Protein AF-A0A354Q7V8-F1 (afdb_monomer_lite)

Secondary structure (DSSP, 8-state):
-----PPP----EEEEEEE-TTT--EEEEEEETTT--EEEES--GGGHHHHGGG--

Foldseek 3Di:
DPPCPPDPPDFDWDWDWDADPVVRDIKIWIAGPPVRDTDIDPDDPVCVVVVVVSVD

Sequence (56 aa):
MTNSMAKPNQPKLVFRQFFDKDTGTYTYFLFDSETMEGLIIDPVKEQFGLSLQFIE

Radius of gyration: 16.34 Å; chains: 1; bounding box: 22×16×58 Å

Structure (mmCIF, N/CA/C/O backbone):
data_AF-A0A354Q7V8-F1
#
_entry.id   AF-A0A354Q7V8-F1
#
loop_
_atom_site.group_PDB
_atom_site.id
_atom_site.type_symbol
_atom_site.label_atom_id
_atom_site.label_alt_id
_atom_site.label_comp_id
_atom_site.label_asym_id
_atom_site.label_entity_id
_atom_site.label_seq_id
_atom_site.pdbx_PDB_ins_code
_atom_site.Cartn_x
_atom_site.Cartn_y
_atom_site.Cartn_z
_atom_site.occupancy
_atom_site.B_iso_or_equiv
_atom_site.auth_seq_id
_atom_site.auth_comp_id
_atom_site.auth_asym_id
_atom_site.auth_atom_id
_atom_site.pdbx_PDB_model_num
ATOM 1 N N . MET A 1 1 ? -0.865 3.213 44.685 1.00 43.53 1 MET A N 1
ATOM 2 C CA . MET A 1 1 ? -2.020 2.840 43.843 1.00 43.53 1 MET A CA 1
ATOM 3 C C . MET A 1 1 ? -1.923 3.633 42.548 1.00 43.53 1 MET A C 1
ATOM 5 O O . MET A 1 1 ? -2.445 4.735 42.472 1.00 43.53 1 MET A O 1
ATOM 9 N N . THR A 1 2 ? -1.160 3.154 41.567 1.00 48.69 2 THR A N 1
ATOM 10 C CA . THR A 1 2 ? -1.143 3.763 40.232 1.00 48.69 2 THR A CA 1
ATOM 11 C C . THR A 1 2 ? -2.202 3.046 39.415 1.00 48.69 2 THR A C 1
ATOM 13 O O . THR A 1 2 ? -2.060 1.874 39.080 1.00 48.69 2 THR A O 1
ATOM 16 N N . ASN A 1 3 ? -3.320 3.729 39.183 1.00 48.62 3 ASN A N 1
ATOM 17 C CA . ASN A 1 3 ? -4.381 3.228 38.331 1.00 48.62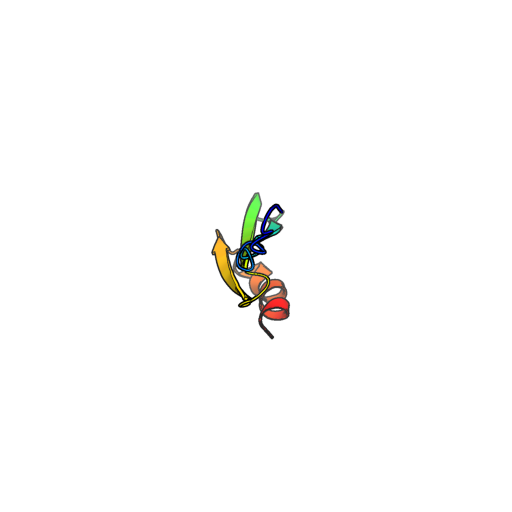 3 ASN A CA 1
ATOM 18 C C . ASN A 1 3 ? -3.815 3.147 36.907 1.00 48.62 3 ASN A C 1
ATOM 20 O O . ASN A 1 3 ? -3.718 4.157 36.212 1.00 48.62 3 ASN A O 1
ATOM 24 N N . SER A 1 4 ? -3.365 1.958 36.505 1.00 59.50 4 SER A N 1
ATOM 25 C CA . SER A 1 4 ? -3.044 1.644 35.118 1.00 59.50 4 SER A CA 1
ATOM 26 C C . SER A 1 4 ? -4.365 1.613 34.360 1.00 59.50 4 SER A C 1
ATOM 28 O O . SER A 1 4 ? -4.937 0.547 34.145 1.00 59.50 4 SER A O 1
ATOM 30 N N . MET A 1 5 ? -4.876 2.788 33.982 1.00 59.88 5 MET A N 1
ATOM 31 C CA . MET A 1 5 ? -5.792 2.864 32.852 1.00 59.88 5 MET A CA 1
ATOM 32 C C . MET A 1 5 ? -5.032 2.250 31.683 1.00 59.88 5 MET A C 1
ATOM 34 O O . MET A 1 5 ? -4.072 2.842 31.186 1.00 59.88 5 MET A O 1
ATOM 38 N N . ALA A 1 6 ? -5.393 1.017 31.322 1.00 58.97 6 ALA A N 1
ATOM 39 C CA . ALA A 1 6 ? -4.937 0.403 30.091 1.00 58.97 6 ALA A CA 1
ATOM 40 C C . ALA A 1 6 ? -5.169 1.440 28.991 1.00 58.97 6 ALA A C 1
ATOM 42 O O . ALA A 1 6 ? -6.288 1.942 28.848 1.00 58.97 6 ALA A O 1
ATOM 43 N N . LYS A 1 7 ? -4.095 1.850 28.301 1.00 60.88 7 LYS A N 1
ATOM 44 C CA . LYS A 1 7 ? -4.227 2.760 27.162 1.00 60.88 7 LYS A CA 1
ATOM 45 C C . LYS A 1 7 ? -5.308 2.165 26.254 1.00 60.88 7 LYS A C 1
ATOM 47 O O . LYS A 1 7 ? -5.240 0.957 26.013 1.00 60.88 7 LYS A O 1
ATOM 52 N N . PRO A 1 8 ? -6.295 2.956 25.793 1.00 60.75 8 PRO A N 1
ATOM 53 C CA . PRO A 1 8 ? -7.249 2.462 24.808 1.00 60.75 8 PRO A CA 1
ATOM 54 C C . PRO A 1 8 ? -6.452 1.827 23.671 1.00 60.75 8 PRO A C 1
ATOM 56 O O . PRO A 1 8 ? -5.400 2.378 23.318 1.00 60.75 8 PRO A O 1
ATOM 59 N N . ASN A 1 9 ? -6.906 0.655 23.212 1.00 67.12 9 ASN A N 1
ATOM 60 C CA . ASN A 1 9 ? -6.222 -0.186 22.230 1.00 67.12 9 ASN A CA 1
ATOM 61 C C . ASN A 1 9 ? -5.656 0.720 21.133 1.00 67.12 9 ASN A C 1
ATOM 63 O O . ASN A 1 9 ? -6.408 1.411 20.447 1.00 67.12 9 ASN A O 1
ATOM 67 N N . GLN A 1 10 ? -4.333 0.892 21.121 1.00 70.69 10 GLN A N 1
ATOM 68 C CA . GLN A 1 10 ? -3.718 1.831 20.195 1.00 70.69 10 GLN A CA 1
ATOM 69 C C . GLN A 1 10 ? -3.731 1.143 18.837 1.00 70.69 10 GLN A C 1
ATOM 71 O O . GLN A 1 10 ? -3.164 0.049 18.759 1.00 70.69 10 GLN A O 1
ATOM 76 N N . PRO A 1 11 ? -4.326 1.756 17.800 1.00 69.75 11 PRO A N 1
ATOM 77 C CA . PRO A 1 11 ? -4.377 1.151 16.482 1.00 69.75 11 PRO A CA 1
ATOM 78 C C . PRO A 1 11 ? -2.954 0.816 16.049 1.00 69.75 11 PRO A C 1
ATOM 80 O O . PRO A 1 11 ? -2.061 1.674 16.017 1.00 69.75 11 PRO A O 1
ATOM 83 N N . LYS A 1 12 ? -2.707 -0.469 15.810 1.00 89.56 12 LYS A N 1
ATOM 84 C CA . LYS A 1 12 ? -1.374 -0.952 15.474 1.00 89.56 12 LYS A CA 1
ATOM 85 C C . LYS A 1 12 ? -1.219 -0.877 13.964 1.00 89.56 12 LYS A C 1
ATOM 87 O O . LYS A 1 12 ? -1.672 -1.751 13.230 1.00 89.56 12 LYS A O 1
ATOM 92 N N . LEU A 1 13 ? -0.544 0.182 13.520 1.00 93.25 13 LEU A N 1
ATOM 93 C CA . LEU A 1 13 ? -0.180 0.367 12.120 1.00 93.25 13 LEU A CA 1
ATOM 94 C C . LEU A 1 13 ? 0.705 -0.792 11.643 1.00 93.25 13 LEU A C 1
ATOM 96 O O . LEU A 1 13 ? 1.800 -1.021 12.166 1.00 93.25 13 LEU A O 1
ATOM 100 N N . VAL A 1 14 ? 0.245 -1.487 10.611 1.00 94.25 14 VAL A N 1
ATOM 101 C CA . VAL A 1 14 ? 1.029 -2.445 9.839 1.00 94.25 14 VAL A CA 1
ATOM 102 C C . VAL A 1 14 ? 1.581 -1.739 8.612 1.00 94.25 14 VAL A C 1
ATOM 104 O O . VAL A 1 14 ? 0.850 -1.084 7.873 1.00 94.25 14 VAL A O 1
ATOM 107 N N . PHE A 1 15 ? 2.884 -1.898 8.395 1.00 95.06 15 PHE A N 1
ATOM 108 C CA . PHE A 1 15 ? 3.606 -1.333 7.263 1.00 95.06 15 PHE A CA 1
ATOM 109 C C . PHE A 1 15 ? 4.270 -2.449 6.457 1.00 95.06 15 PHE A C 1
ATOM 111 O O . PHE A 1 15 ? 4.989 -3.282 7.017 1.00 95.06 15 PHE A O 1
ATOM 118 N N . ARG A 1 16 ? 4.053 -2.454 5.139 1.00 93.44 16 ARG A N 1
ATOM 119 C CA . ARG A 1 16 ? 4.779 -3.314 4.195 1.00 93.44 16 ARG A CA 1
ATOM 120 C C . ARG A 1 16 ? 5.242 -2.501 2.994 1.00 93.44 16 ARG A C 1
ATOM 122 O O . ARG A 1 16 ? 4.504 -1.656 2.494 1.00 93.44 16 ARG A O 1
ATOM 129 N N . GLN A 1 17 ? 6.451 -2.794 2.528 1.00 93.88 17 GLN A N 1
ATOM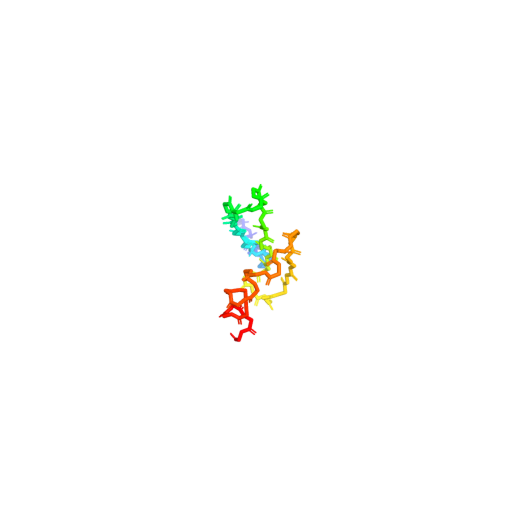 130 C CA . GLN A 1 17 ? 7.043 -2.194 1.338 1.00 93.88 17 GLN A CA 1
ATOM 131 C C . GLN A 1 17 ? 7.292 -3.278 0.294 1.00 93.88 17 GLN A C 1
ATOM 133 O O . GLN A 1 17 ? 7.802 -4.353 0.616 1.00 93.88 17 GLN A O 1
ATOM 138 N N . PHE A 1 18 ? 6.983 -2.953 -0.954 1.00 91.50 18 PHE A N 1
ATOM 139 C CA . PHE A 1 18 ? 7.268 -3.768 -2.123 1.00 91.50 18 PHE A CA 1
ATOM 140 C C . PHE A 1 18 ? 8.117 -2.962 -3.098 1.00 91.50 18 PHE A C 1
ATOM 142 O O . PHE A 1 18 ? 7.969 -1.744 -3.193 1.00 91.50 18 PHE A O 1
ATOM 149 N N . PHE A 1 19 ? 9.023 -3.642 -3.795 1.00 91.88 19 PHE A N 1
ATOM 150 C CA . PHE A 1 19 ? 9.851 -3.041 -4.832 1.00 91.88 19 PHE A CA 1
ATOM 151 C C . PHE A 1 19 ? 9.582 -3.738 -6.158 1.00 91.88 19 PHE A C 1
ATOM 153 O O . PHE A 1 19 ? 9.794 -4.948 -6.278 1.00 91.88 19 PHE A O 1
ATOM 160 N N . ASP A 1 20 ? 9.134 -2.967 -7.141 1.00 91.75 20 ASP A N 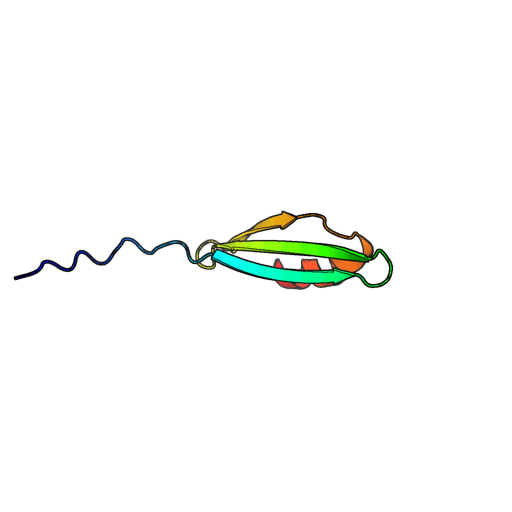1
ATOM 161 C CA . ASP A 1 20 ? 9.051 -3.397 -8.526 1.00 91.75 20 ASP A CA 1
ATOM 162 C C . ASP A 1 20 ? 10.383 -3.129 -9.234 1.00 91.75 20 ASP A C 1
ATOM 164 O O . ASP A 1 20 ? 10.849 -1.992 -9.309 1.00 91.75 20 ASP A O 1
ATOM 168 N N . LYS A 1 21 ? 11.022 -4.190 -9.733 1.00 91.44 21 LYS A N 1
ATOM 169 C CA . LYS A 1 21 ? 12.321 -4.086 -10.413 1.00 91.44 21 LYS A CA 1
ATOM 170 C C . LYS A 1 21 ? 12.206 -3.570 -11.843 1.00 91.44 21 LYS A C 1
ATOM 172 O O . LYS A 1 21 ? 13.187 -3.026 -12.343 1.00 91.44 21 LYS A O 1
ATOM 177 N N . ASP A 1 22 ? 11.057 -3.755 -12.481 1.00 91.38 22 ASP A N 1
ATOM 178 C CA . ASP A 1 22 ? 10.855 -3.423 -13.888 1.00 91.38 22 ASP A CA 1
ATOM 179 C C . ASP A 1 22 ? 10.608 -1.916 -14.053 1.00 91.38 22 ASP A C 1
ATOM 181 O O . ASP A 1 22 ? 11.105 -1.300 -14.995 1.00 91.38 22 ASP A O 1
ATOM 185 N N . THR A 1 23 ? 9.912 -1.296 -13.096 1.00 91.62 23 THR A N 1
ATOM 186 C CA . THR A 1 23 ? 9.616 0.142 -13.057 1.00 91.62 23 THR A CA 1
ATOM 187 C C . THR A 1 23 ? 10.497 0.919 -12.078 1.00 91.62 23 THR A C 1
ATOM 189 O O . THR A 1 23 ? 10.539 2.148 -12.133 1.00 91.62 23 THR A O 1
ATOM 192 N N . GLY A 1 24 ? 11.194 0.234 -11.166 1.00 94.31 24 GLY A N 1
ATOM 193 C CA . GLY A 1 24 ? 11.947 0.873 -10.084 1.00 94.31 24 GLY A CA 1
ATOM 194 C C . GLY A 1 24 ? 11.050 1.553 -9.042 1.00 94.31 24 GLY A C 1
ATOM 195 O O . GLY A 1 24 ? 11.501 2.460 -8.341 1.00 94.31 24 GLY A O 1
ATOM 196 N N . THR A 1 25 ? 9.778 1.158 -8.955 1.00 94.06 25 THR A N 1
ATOM 197 C CA . THR A 1 25 ? 8.782 1.776 -8.071 1.00 94.06 25 THR A CA 1
ATOM 198 C C . THR A 1 25 ? 8.742 1.078 -6.715 1.00 94.06 25 THR A C 1
ATOM 200 O O . THR A 1 25 ? 8.780 -0.149 -6.626 1.00 94.06 25 THR A O 1
ATOM 203 N N . TYR A 1 26 ? 8.619 1.867 -5.647 1.00 95.06 26 TYR A N 1
ATOM 204 C CA . TYR A 1 26 ? 8.277 1.356 -4.324 1.00 95.06 26 TYR A CA 1
ATOM 205 C C . TYR A 1 26 ? 6.783 1.535 -4.063 1.00 95.06 26 TYR A C 1
ATOM 207 O O . TYR A 1 26 ? 6.290 2.658 -4.090 1.00 95.06 26 TYR A O 1
ATOM 215 N N . THR A 1 27 ? 6.094 0.442 -3.750 1.00 94.06 27 THR A N 1
ATOM 216 C CA . THR A 1 27 ? 4.685 0.446 -3.339 1.00 94.06 27 THR A CA 1
ATOM 217 C C . THR A 1 27 ? 4.598 0.215 -1.832 1.00 94.06 27 THR A C 1
ATOM 219 O O . THR A 1 27 ? 5.294 -0.648 -1.287 1.00 94.06 27 THR A O 1
ATOM 222 N N . TYR A 1 28 ? 3.727 0.959 -1.146 1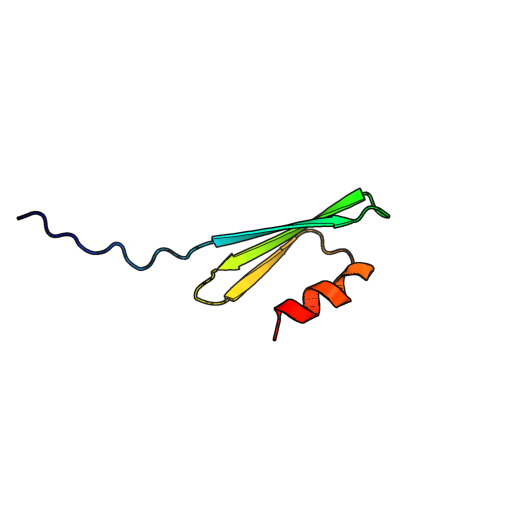.00 94.44 28 TYR A N 1
ATOM 223 C CA . TYR A 1 28 ? 3.561 0.867 0.309 1.00 94.44 28 TYR A CA 1
ATOM 224 C C . TYR A 1 28 ? 2.147 0.473 0.694 1.00 94.44 28 TYR A C 1
ATOM 226 O O . TYR A 1 28 ? 1.183 1.046 0.193 1.00 94.44 28 TYR A O 1
ATOM 234 N N . PHE A 1 29 ? 2.031 -0.478 1.617 1.00 93.44 29 PHE A N 1
ATOM 235 C CA . PHE A 1 29 ? 0.767 -0.885 2.221 1.00 93.44 29 PHE A CA 1
ATOM 236 C C . PHE A 1 29 ? 0.770 -0.430 3.673 1.00 93.44 29 PHE A C 1
ATOM 238 O O . PHE A 1 29 ? 1.689 -0.761 4.432 1.00 93.44 29 PHE A O 1
ATOM 245 N N . LEU A 1 30 ? -0.258 0.328 4.040 1.00 94.88 30 LEU A N 1
ATOM 246 C CA . LEU A 1 30 ? -0.465 0.844 5.384 1.00 94.88 30 LEU A CA 1
ATOM 247 C C . LEU A 1 30 ? -1.880 0.487 5.809 1.00 94.88 30 LEU A C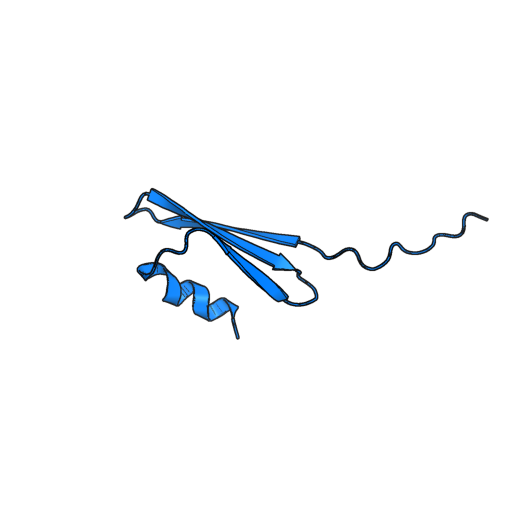 1
ATOM 249 O O . LEU A 1 30 ? -2.826 0.892 5.141 1.00 94.88 30 LEU A O 1
ATOM 253 N N . PHE A 1 31 ? -2.028 -0.253 6.901 1.00 94.38 31 PHE A N 1
ATOM 254 C CA . PHE A 1 31 ? -3.346 -0.599 7.428 1.00 94.38 31 PHE A CA 1
ATOM 255 C C . PHE A 1 31 ? -3.326 -0.754 8.944 1.00 94.38 31 PHE A C 1
ATOM 257 O O . PHE A 1 31 ? -2.288 -1.050 9.538 1.00 94.38 31 PHE A O 1
ATOM 264 N N . ASP A 1 32 ? -4.473 -0.538 9.570 1.00 93.25 32 ASP A N 1
ATOM 265 C CA . ASP A 1 32 ? -4.696 -0.857 10.975 1.00 93.25 32 ASP A CA 1
ATOM 266 C C . ASP A 1 32 ? -4.865 -2.375 11.133 1.00 93.25 32 ASP A C 1
ATOM 268 O O . ASP A 1 32 ? -5.702 -2.978 10.467 1.00 93.25 32 ASP A O 1
ATOM 272 N N . SER A 1 33 ? -4.082 -3.021 12.003 1.00 89.62 33 SER A N 1
ATOM 273 C CA . SER A 1 33 ? -4.208 -4.470 12.216 1.00 89.62 33 SER A CA 1
ATOM 274 C C . SER A 1 33 ? -5.523 -4.911 12.866 1.00 89.62 33 SER A C 1
ATOM 276 O O . SER A 1 33 ? -5.802 -6.105 12.880 1.00 89.62 33 SER A O 1
ATOM 278 N N . GLU A 1 34 ? -6.273 -3.992 13.477 1.00 90.50 34 GLU A N 1
ATOM 279 C CA . GLU A 1 34 ? -7.531 -4.296 14.163 1.00 90.50 34 GLU A CA 1
ATOM 280 C C . GLU A 1 34 ? -8.733 -4.159 13.233 1.00 90.50 34 GLU A C 1
ATOM 282 O O . GLU A 1 34 ? -9.554 -5.072 13.163 1.00 90.50 34 GLU A O 1
ATOM 287 N N . THR A 1 35 ? -8.839 -3.041 12.509 1.00 90.94 35 THR A N 1
ATOM 288 C CA . THR A 1 35 ? -9.967 -2.792 11.594 1.00 90.94 35 THR A CA 1
ATOM 289 C C . THR A 1 35 ? -9.713 -3.303 10.181 1.00 90.94 35 THR A C 1
ATOM 291 O O . THR A 1 35 ? -10.657 -3.428 9.406 1.00 90.94 35 THR A O 1
ATOM 294 N N . MET A 1 36 ? -8.451 -3.591 9.838 1.00 89.69 36 MET A N 1
ATOM 295 C CA . MET A 1 36 ? -7.986 -3.890 8.479 1.00 89.69 36 MET A CA 1
ATOM 296 C C . MET A 1 36 ? -8.232 -2.753 7.475 1.00 89.69 36 MET A C 1
ATOM 298 O O . MET A 1 36 ? -7.995 -2.917 6.278 1.00 89.69 36 MET A O 1
ATOM 302 N N . GLU A 1 37 ? -8.650 -1.576 7.945 1.00 93.50 37 GLU A N 1
ATOM 303 C CA . GLU A 1 37 ? -8.770 -0.388 7.112 1.00 93.50 37 GLU A CA 1
ATOM 304 C C . GLU A 1 37 ? -7.380 0.152 6.791 1.00 93.50 37 GLU A C 1
ATOM 306 O O . GLU A 1 37 ? -6.500 0.262 7.651 1.00 93.50 37 GLU A O 1
ATOM 311 N N . GLY A 1 38 ? -7.173 0.500 5.527 1.00 92.19 38 GLY A N 1
ATOM 312 C CA . GLY A 1 38 ? -5.867 0.910 5.056 1.00 92.19 38 GLY A CA 1
ATOM 313 C C . GLY A 1 38 ? -5.883 1.490 3.658 1.00 92.19 38 GLY A C 1
ATOM 314 O O . GLY A 1 38 ? -6.930 1.704 3.047 1.00 92.19 38 GLY A O 1
ATOM 315 N N . LEU A 1 39 ? -4.683 1.758 3.160 1.00 94.25 39 LEU A N 1
ATOM 316 C CA . LEU A 1 39 ? -4.448 2.310 1.839 1.00 94.25 39 LEU A CA 1
ATOM 317 C C . LEU A 1 39 ? -3.185 1.724 1.214 1.00 94.25 39 LEU A C 1
ATOM 319 O O . LEU A 1 39 ? -2.297 1.200 1.896 1.00 94.25 39 LEU A O 1
ATOM 323 N N . ILE A 1 40 ? -3.110 1.865 -0.106 1.00 93.69 40 ILE A N 1
ATOM 324 C CA . ILE A 1 40 ? -1.943 1.514 -0.906 1.00 93.69 40 ILE A CA 1
ATOM 325 C C . ILE A 1 40 ? -1.420 2.790 -1.569 1.00 93.69 40 ILE A C 1
ATOM 327 O O . ILE A 1 40 ? -2.193 3.528 -2.180 1.00 93.69 40 ILE A O 1
ATOM 331 N N . ILE A 1 41 ? -0.118 3.046 -1.451 1.00 95.19 41 ILE A N 1
ATOM 332 C CA . ILE A 1 41 ? 0.568 4.195 -2.064 1.00 95.19 41 ILE A CA 1
ATOM 333 C C . ILE A 1 41 ? 1.369 3.715 -3.271 1.00 95.19 41 ILE A C 1
ATOM 335 O O . ILE A 1 41 ? 2.075 2.711 -3.169 1.00 95.19 41 ILE A O 1
ATOM 339 N N . ASP A 1 42 ? 1.266 4.458 -4.376 1.00 94.50 42 ASP A N 1
ATOM 340 C CA . ASP A 1 42 ? 1.931 4.205 -5.660 1.00 94.50 42 ASP A CA 1
ATOM 341 C C . ASP A 1 42 ? 1.811 2.746 -6.128 1.00 94.50 42 ASP A C 1
ATOM 343 O O . ASP A 1 42 ? 2.812 2.038 -6.285 1.00 94.50 42 ASP A O 1
ATOM 347 N N . PRO A 1 43 ? 0.575 2.247 -6.313 1.00 91.50 43 PRO A N 1
ATOM 348 C CA . PRO A 1 43 ? 0.369 0.862 -6.686 1.00 91.50 43 PRO A CA 1
ATOM 349 C C . PRO A 1 43 ? 0.764 0.637 -8.157 1.00 91.50 43 PRO A C 1
ATOM 351 O O . PRO A 1 43 ? 0.310 1.349 -9.055 1.00 91.50 43 PRO A O 1
ATOM 354 N N . VAL A 1 44 ? 1.577 -0.390 -8.417 1.00 90.12 44 VAL A N 1
ATOM 355 C CA . VAL A 1 44 ? 1.956 -0.815 -9.777 1.00 90.12 44 VAL A CA 1
ATOM 356 C C . VAL A 1 44 ? 0.951 -1.846 -10.284 1.00 90.12 44 VAL A C 1
ATOM 358 O O . VAL A 1 44 ? 0.799 -2.904 -9.675 1.00 90.12 44 VAL A O 1
ATOM 361 N N . LYS A 1 45 ? 0.249 -1.548 -11.386 1.00 84.81 45 LYS A N 1
ATOM 362 C CA . LYS A 1 45 ? -0.898 -2.327 -11.897 1.00 84.81 45 LYS A CA 1
ATOM 363 C C . LYS A 1 45 ? -0.589 -3.814 -12.075 1.00 84.81 45 LYS A C 1
ATOM 365 O O . LYS A 1 45 ? -1.403 -4.667 -11.731 1.00 84.81 45 LYS A O 1
ATOM 370 N N . GLU A 1 46 ? 0.590 -4.123 -12.585 1.00 82.56 46 GLU A N 1
ATOM 371 C CA . GLU A 1 46 ? 1.068 -5.472 -12.879 1.00 82.56 46 GLU A CA 1
ATOM 372 C C . GLU A 1 46 ? 1.238 -6.309 -11.599 1.00 82.56 46 GLU A C 1
ATOM 374 O O . GLU A 1 46 ? 1.118 -7.533 -11.634 1.00 82.56 46 GLU A O 1
ATOM 379 N N . GLN A 1 47 ? 1.417 -5.654 -10.448 1.00 75.94 47 GLN A N 1
ATOM 380 C CA . GLN A 1 47 ? 1.522 -6.288 -9.135 1.00 75.94 47 GLN A CA 1
ATOM 381 C C . GLN A 1 47 ? 0.174 -6.426 -8.408 1.00 75.94 47 GLN A C 1
ATOM 383 O O . GLN A 1 47 ? 0.123 -7.026 -7.335 1.00 75.94 47 GLN A O 1
ATOM 388 N N . PHE A 1 48 ? -0.944 -5.949 -8.976 1.00 73.06 48 PHE A N 1
ATOM 389 C CA . PHE A 1 48 ? -2.255 -6.006 -8.303 1.00 73.06 48 PHE A CA 1
ATOM 390 C C . PHE A 1 48 ? -2.719 -7.441 -8.042 1.00 73.06 48 PHE A C 1
ATOM 392 O O . PHE A 1 48 ? -3.446 -7.679 -7.082 1.00 73.06 48 PHE A O 1
ATOM 399 N N . GLY A 1 49 ? -2.272 -8.405 -8.853 1.00 65.56 49 GLY A N 1
ATOM 400 C CA . GLY A 1 49 ? -2.539 -9.824 -8.612 1.00 65.56 49 GLY A CA 1
ATOM 401 C C . GLY A 1 49 ? -1.962 -10.334 -7.285 1.00 65.56 49 GLY A C 1
ATOM 402 O O . GLY A 1 49 ? -2.554 -11.216 -6.671 1.00 65.56 49 GLY A O 1
ATOM 403 N N . LEU A 1 50 ? -0.854 -9.751 -6.808 1.00 60.56 50 LEU A N 1
ATOM 404 C CA . LEU A 1 50 ? -0.303 -10.011 -5.473 1.00 60.56 50 LEU A CA 1
ATOM 405 C C . LEU A 1 50 ? -1.085 -9.247 -4.395 1.00 60.56 50 LEU A C 1
ATOM 407 O O . LEU A 1 50 ? -1.306 -9.775 -3.311 1.00 60.56 50 LEU A O 1
ATOM 411 N N . SER A 1 51 ? -1.542 -8.028 -4.700 1.00 54.69 51 SER A N 1
ATOM 412 C CA . SER A 1 51 ? -2.318 -7.175 -3.788 1.00 54.69 51 SER A CA 1
ATOM 413 C C . SER A 1 51 ? -3.692 -7.757 -3.437 1.00 54.69 51 SER A C 1
ATOM 415 O O . SER A 1 51 ? -4.107 -7.682 -2.284 1.00 54.69 51 SER A O 1
ATOM 417 N N . LEU A 1 52 ? -4.388 -8.358 -4.409 1.00 57.91 52 LEU A N 1
ATOM 418 C CA . LEU A 1 52 ? -5.727 -8.935 -4.222 1.00 57.91 52 LEU A CA 1
ATOM 419 C C . LEU A 1 52 ? -5.741 -10.142 -3.272 1.00 57.91 52 LEU A C 1
ATOM 421 O O . LEU A 1 52 ? -6.770 -10.408 -2.667 1.00 57.91 52 LEU A O 1
ATOM 425 N N . GLN A 1 53 ? -4.608 -10.828 -3.079 1.00 59.59 53 GLN A N 1
ATOM 426 C CA . GLN A 1 53 ? -4.504 -11.931 -2.110 1.00 59.59 53 GLN A CA 1
ATOM 427 C C . GLN A 1 53 ? -4.570 -11.463 -0.647 1.00 59.59 53 GLN A C 1
ATOM 429 O O . GLN A 1 53 ? -4.742 -12.287 0.244 1.00 59.59 53 GLN A O 1
ATOM 434 N N . PHE A 1 54 ? -4.415 -10.162 -0.383 1.00 54.28 54 PHE A N 1
ATOM 435 C CA . PHE A 1 54 ? -4.437 -9.592 0.968 1.00 54.28 54 PHE A CA 1
ATOM 436 C C . PHE A 1 54 ? -5.759 -8.884 1.313 1.00 54.28 54 PHE A C 1
ATOM 438 O O . PHE A 1 54 ? -5.839 -8.268 2.373 1.00 54.28 54 PHE A O 1
ATOM 445 N N . ILE A 1 55 ? -6.760 -8.932 0.423 1.00 55.34 55 ILE A N 1
ATOM 446 C CA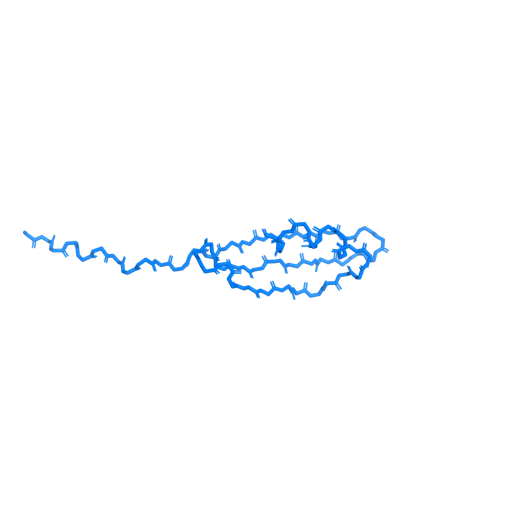 . ILE A 1 55 ? -8.050 -8.229 0.569 1.00 55.34 55 ILE A CA 1
ATOM 447 C C . ILE A 1 55 ? -9.226 -9.213 0.812 1.00 55.34 55 ILE A C 1
ATOM 449 O O . ILE A 1 55 ? -10.366 -8.774 0.927 1.00 55.34 55 ILE A O 1
ATOM 453 N N . GLU A 1 56 ? -8.979 -10.523 0.952 1.00 47.41 56 GLU A N 1
ATOM 454 C CA . GLU A 1 56 ? -10.005 -11.515 1.355 1.00 47.41 56 GLU A CA 1
ATOM 455 C C . GLU A 1 56 ? -10.049 -11.777 2.867 1.00 47.41 56 GLU A C 1
ATOM 457 O O . GLU A 1 56 ? -8.970 -11.972 3.476 1.00 47.41 56 GLU A O 1
#

pLDDT: mean 80.05, std 16.76, range [43.53, 95.19]